Protein AF-A0A7L3KGV0-F1 (afdb_monomer)

Structure (mmCIF, N/CA/C/O backbone):
data_AF-A0A7L3KGV0-F1
#
_entry.id   AF-A0A7L3KGV0-F1
#
loop_
_atom_site.group_PDB
_atom_site.id
_atom_site.type_symbol
_atom_site.label_atom_id
_atom_site.label_alt_id
_atom_site.label_comp_id
_atom_site.label_asym_id
_atom_site.label_entity_id
_atom_site.label_seq_id
_atom_site.pdbx_PDB_ins_code
_atom_site.Cartn_x
_atom_site.Cartn_y
_atom_site.Cartn_z
_atom_site.occupan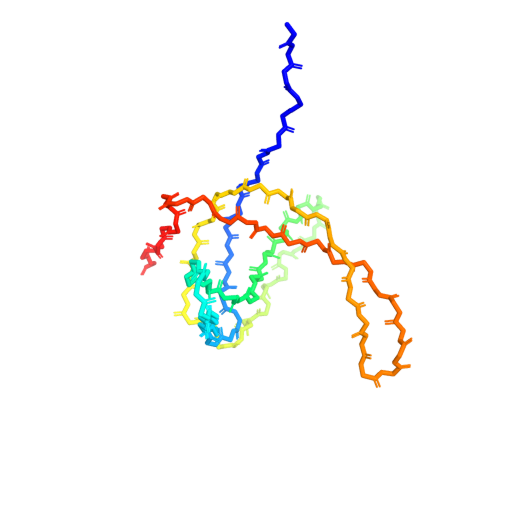cy
_atom_site.B_iso_or_equiv
_atom_site.auth_seq_id
_atom_site.auth_comp_id
_atom_site.auth_asym_id
_atom_site.auth_atom_id
_atom_site.pdbx_PDB_model_num
ATOM 1 N N . LEU A 1 1 ? -3.136 27.384 8.148 1.00 43.69 1 LEU A N 1
ATOM 2 C CA . LEU A 1 1 ? -2.185 26.284 8.428 1.00 43.69 1 LEU A CA 1
ATOM 3 C C . LEU A 1 1 ? -2.294 25.277 7.298 1.00 43.69 1 LEU A C 1
ATOM 5 O O . LEU A 1 1 ? -3.361 24.704 7.121 1.00 43.69 1 LEU A O 1
ATOM 9 N N . VAL A 1 2 ? -1.248 25.126 6.488 1.00 51.94 2 VAL A N 1
ATOM 10 C CA . VAL A 1 2 ? -1.215 24.079 5.460 1.00 51.94 2 VAL A CA 1
ATOM 11 C C . VAL A 1 2 ? -0.989 22.757 6.192 1.00 51.94 2 VAL A C 1
ATOM 13 O O . VAL A 1 2 ? 0.023 22.588 6.865 1.00 51.94 2 VAL A O 1
ATOM 16 N N . SER A 1 3 ? -1.973 21.861 6.142 1.00 75.06 3 SER A N 1
ATOM 17 C CA . SER A 1 3 ? -1.825 20.489 6.635 1.00 75.06 3 SER A CA 1
ATOM 18 C C . SER A 1 3 ? -0.804 19.749 5.762 1.00 75.06 3 SER A C 1
ATOM 20 O O . SER A 1 3 ? -0.736 19.998 4.559 1.00 75.06 3 SER A O 1
ATOM 22 N N . ALA A 1 4 ? 0.005 18.866 6.353 1.00 82.75 4 ALA A N 1
ATOM 23 C CA . ALA A 1 4 ? 1.007 18.097 5.619 1.00 82.75 4 ALA A CA 1
ATOM 24 C C . ALA A 1 4 ? 0.369 17.307 4.457 1.00 82.75 4 ALA A C 1
ATOM 26 O O . ALA A 1 4 ? -0.653 16.638 4.629 1.00 82.75 4 ALA A O 1
ATOM 27 N N . MET A 1 5 ? 0.973 17.378 3.267 1.00 84.38 5 MET A N 1
ATOM 28 C CA . MET A 1 5 ? 0.510 16.629 2.099 1.00 84.38 5 MET A CA 1
ATOM 29 C C . MET A 1 5 ? 0.989 15.179 2.188 1.00 84.38 5 MET A C 1
ATOM 31 O O . MET A 1 5 ? 2.185 14.913 2.202 1.00 84.38 5 MET A O 1
ATOM 35 N N . ASN A 1 6 ? 0.046 14.240 2.194 1.00 86.75 6 ASN A N 1
ATOM 36 C CA . ASN A 1 6 ? 0.316 12.809 2.096 1.00 86.75 6 ASN A CA 1
ATOM 37 C C . ASN A 1 6 ? -0.603 12.221 1.018 1.00 86.75 6 ASN A C 1
ATOM 39 O O . ASN A 1 6 ? -1.817 12.123 1.225 1.00 86.75 6 ASN A O 1
ATOM 43 N N . ARG A 1 7 ? -0.029 11.915 -0.150 1.00 88.12 7 ARG A N 1
ATOM 44 C CA . ARG A 1 7 ? -0.703 11.319 -1.310 1.00 88.12 7 ARG A CA 1
ATOM 45 C C . ARG A 1 7 ? 0.282 10.430 -2.064 1.00 88.12 7 ARG A C 1
ATOM 47 O O . ARG A 1 7 ? 1.397 10.857 -2.347 1.00 88.12 7 ARG A O 1
ATOM 54 N N . VAL A 1 8 ? -0.160 9.232 -2.425 1.00 87.81 8 VAL A N 1
ATOM 55 C CA . VAL A 1 8 ? 0.560 8.280 -3.274 1.00 87.81 8 VAL A CA 1
ATOM 56 C C . VAL A 1 8 ? -0.329 7.855 -4.428 1.00 87.81 8 VAL A C 1
ATOM 58 O O . VAL A 1 8 ? -1.519 7.623 -4.234 1.00 87.81 8 VAL A O 1
ATOM 61 N N . GLN A 1 9 ? 0.267 7.735 -5.611 1.00 87.81 9 GLN A N 1
ATOM 62 C CA . GLN A 1 9 ? -0.352 7.183 -6.810 1.00 87.81 9 GLN A CA 1
ATOM 63 C C . GLN A 1 9 ? 0.584 6.122 -7.382 1.00 87.81 9 GLN A C 1
ATOM 65 O O . GLN A 1 9 ? 1.738 6.424 -7.676 1.00 87.81 9 GLN A O 1
ATOM 70 N N . LEU A 1 10 ? 0.104 4.888 -7.521 1.00 86.12 10 LEU A N 1
ATOM 71 C CA . LEU A 1 10 ? 0.864 3.770 -8.073 1.00 86.12 10 LEU A CA 1
ATOM 72 C C . LEU A 1 10 ? 0.094 3.092 -9.201 1.00 86.12 10 LEU A C 1
ATOM 74 O O . LEU A 1 10 ? -1.127 2.955 -9.154 1.00 86.12 10 LEU A O 1
ATOM 78 N N . LEU A 1 11 ? 0.843 2.596 -10.181 1.00 85.50 11 LEU A N 1
ATOM 79 C CA . LEU A 1 11 ? 0.360 1.694 -11.215 1.00 85.50 11 LEU A CA 1
ATOM 80 C C . LEU A 1 11 ? 1.251 0.457 -11.202 1.00 85.50 11 LEU A C 1
ATOM 82 O O . LEU A 1 11 ? 2.465 0.560 -11.364 1.00 85.50 11 LEU A O 1
ATOM 86 N N . GLY A 1 12 ? 0.659 -0.716 -11.019 1.00 83.56 12 GLY A N 1
ATOM 87 C CA . GLY A 1 12 ? 1.441 -1.940 -10.909 1.00 83.56 12 GLY A CA 1
ATOM 88 C C . GLY A 1 12 ? 0.631 -3.195 -11.170 1.00 83.56 12 GLY A C 1
ATOM 89 O O . GLY A 1 12 ? -0.551 -3.142 -11.513 1.00 83.56 12 GLY A O 1
ATOM 90 N N . ARG A 1 13 ? 1.291 -4.339 -11.025 1.00 81.62 13 ARG A N 1
ATOM 91 C CA . ARG A 1 13 ? 0.686 -5.667 -11.151 1.00 81.62 13 ARG A CA 1
ATOM 92 C C . ARG A 1 13 ? 0.480 -6.271 -9.769 1.00 81.62 13 ARG A C 1
ATOM 94 O O . ARG A 1 13 ? 1.366 -6.190 -8.922 1.00 81.62 13 ARG A O 1
ATOM 101 N N . VAL A 1 14 ? -0.672 -6.897 -9.558 1.00 79.44 14 VAL A N 1
ATOM 102 C CA . VAL A 1 14 ? -0.927 -7.675 -8.340 1.00 79.44 14 VAL A CA 1
ATOM 103 C C . VAL A 1 14 ? -0.209 -9.018 -8.455 1.00 79.44 14 VAL A C 1
ATOM 105 O O . VAL A 1 14 ? -0.402 -9.736 -9.438 1.00 79.44 14 VAL A O 1
ATOM 108 N N . GLY A 1 15 ? 0.657 -9.318 -7.486 1.00 73.56 15 GLY A N 1
ATOM 109 C CA . GLY A 1 15 ? 1.535 -10.492 -7.542 1.00 73.56 15 GLY A CA 1
ATOM 110 C C . GLY A 1 15 ? 0.901 -11.799 -7.062 1.00 73.56 15 GLY A C 1
ATOM 111 O O . GLY A 1 15 ? 1.324 -12.863 -7.498 1.00 73.56 15 GLY A O 1
ATOM 112 N N . GLN A 1 16 ? -0.079 -11.731 -6.160 1.00 75.94 16 GLN A N 1
ATOM 113 C CA . GLN A 1 16 ? -0.789 -12.869 -5.557 1.00 75.94 16 GLN A CA 1
ATOM 114 C C . GLN A 1 16 ? -2.252 -12.482 -5.317 1.00 75.94 16 GLN A C 1
ATOM 116 O O . GLN A 1 16 ? -2.554 -11.288 -5.258 1.00 75.94 16 GLN A O 1
ATOM 121 N N . ASP A 1 17 ? -3.140 -13.463 -5.149 1.00 76.44 17 ASP A N 1
ATOM 122 C CA . ASP A 1 17 ? -4.548 -13.188 -4.858 1.00 76.44 17 ASP A CA 1
ATOM 123 C C . ASP A 1 17 ? -4.691 -12.306 -3.600 1.00 76.44 17 ASP A C 1
ATOM 125 O O . ASP A 1 17 ? -4.062 -12.588 -2.573 1.00 76.44 17 ASP A O 1
ATOM 129 N N . PRO A 1 18 ? -5.481 -11.217 -3.657 1.00 76.12 18 PRO A N 1
ATOM 130 C CA . PRO A 1 18 ? -5.684 -10.349 -2.507 1.00 76.12 18 PRO A CA 1
ATOM 131 C C . PRO A 1 18 ? -6.319 -11.087 -1.325 1.00 76.12 18 PRO A C 1
ATOM 133 O O . PRO A 1 18 ? -7.260 -11.861 -1.485 1.00 76.12 18 PRO A O 1
ATOM 136 N N . ILE A 1 19 ? -5.857 -10.778 -0.116 1.00 79.25 19 ILE A N 1
ATOM 137 C CA . ILE A 1 19 ? -6.384 -11.343 1.127 1.00 79.25 19 ILE A CA 1
ATOM 138 C C . ILE A 1 19 ? -7.350 -10.335 1.748 1.00 79.25 19 ILE A C 1
ATOM 140 O O . ILE A 1 19 ? -6.954 -9.222 2.105 1.00 79.25 19 ILE A O 1
ATOM 144 N N . MET A 1 20 ? -8.615 -10.723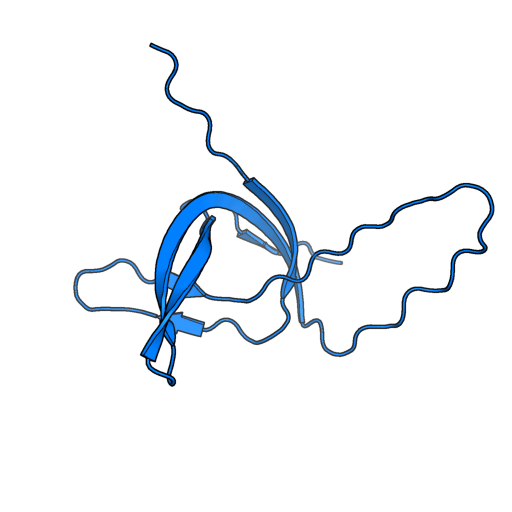 1.911 1.00 76.19 20 MET A N 1
ATOM 145 C CA . MET A 1 20 ? -9.588 -9.938 2.671 1.00 76.19 20 MET A CA 1
ATOM 146 C C . MET A 1 20 ? -9.438 -10.235 4.165 1.00 76.19 20 MET A C 1
ATOM 148 O O . MET A 1 20 ? -9.474 -11.386 4.595 1.00 76.19 20 MET A O 1
ATOM 152 N N . ARG A 1 21 ? -9.303 -9.183 4.970 1.00 80.44 21 ARG A N 1
ATOM 153 C CA . ARG A 1 21 ? -9.311 -9.247 6.427 1.00 80.44 21 ARG A CA 1
ATOM 154 C C . ARG A 1 21 ? -10.471 -8.417 6.957 1.00 80.44 21 ARG A C 1
ATOM 156 O O . ARG A 1 21 ? -10.502 -7.199 6.790 1.00 80.44 21 ARG A O 1
ATOM 163 N N . GLN A 1 22 ? -11.391 -9.078 7.646 1.00 78.69 22 GLN A N 1
ATOM 164 C CA . GLN A 1 22 ? -12.482 -8.436 8.368 1.00 78.69 22 GLN A CA 1
ATOM 165 C C . GLN A 1 22 ? -12.346 -8.776 9.850 1.00 78.69 22 GLN A C 1
ATOM 167 O O . GLN A 1 22 ? -12.198 -9.937 10.220 1.00 78.69 22 GLN A O 1
ATOM 172 N N . VAL A 1 23 ? -12.332 -7.746 10.690 1.00 82.81 23 VAL A N 1
ATOM 173 C CA . VAL A 1 23 ? -12.297 -7.878 12.150 1.00 82.81 23 VAL A CA 1
ATOM 174 C C . VAL A 1 23 ? -13.589 -7.274 12.678 1.00 82.81 23 VAL A C 1
ATOM 176 O O . VAL A 1 23 ? -14.025 -6.240 12.172 1.00 82.81 23 VAL A O 1
ATOM 179 N N . GLU A 1 24 ? -14.206 -7.914 13.668 1.00 86.12 24 GLU A N 1
ATOM 180 C CA . GLU A 1 24 ? -15.453 -7.440 14.270 1.00 86.12 24 GLU A CA 1
ATOM 181 C C . GLU A 1 24 ? -15.315 -5.985 14.755 1.00 86.12 24 GLU A C 1
ATOM 183 O O . GLU A 1 24 ? -14.307 -5.602 15.354 1.00 86.12 24 GLU A O 1
ATOM 188 N N . GLY A 1 25 ? -16.290 -5.142 14.408 1.00 82.62 25 GLY A N 1
ATOM 189 C CA . GLY A 1 25 ? -16.264 -3.706 14.709 1.00 82.62 25 GLY A CA 1
ATOM 190 C C . GLY A 1 25 ? -15.294 -2.859 13.868 1.00 82.62 25 GLY A C 1
ATOM 191 O O . GLY A 1 25 ? -15.172 -1.662 14.125 1.00 82.62 25 GLY A O 1
ATOM 192 N N . LYS A 1 26 ? -14.606 -3.425 12.863 1.00 76.06 26 LYS A N 1
ATOM 193 C CA . LYS A 1 26 ? -13.721 -2.684 11.944 1.00 76.06 26 LYS A CA 1
ATOM 194 C C . LYS A 1 26 ? -14.182 -2.799 10.493 1.00 76.06 26 LYS A C 1
ATOM 196 O O . LYS A 1 26 ? -14.781 -3.791 10.087 1.00 76.06 26 LYS A O 1
ATOM 201 N N . ASN A 1 27 ? -13.845 -1.786 9.694 1.00 74.81 27 ASN A N 1
ATOM 202 C CA . ASN A 1 27 ? -14.064 -1.836 8.249 1.00 74.81 27 ASN A CA 1
ATOM 203 C C . ASN A 1 27 ? -13.262 -2.998 7.633 1.00 74.81 27 ASN A C 1
ATOM 205 O O . ASN A 1 27 ? -12.112 -3.207 8.035 1.00 74.81 27 ASN A O 1
ATOM 209 N N . PRO A 1 28 ? -13.826 -3.736 6.661 1.00 69.62 28 PRO A N 1
ATOM 210 C CA . PRO A 1 28 ? -13.083 -4.759 5.939 1.00 69.62 28 PRO A CA 1
ATOM 211 C C . PRO A 1 28 ? -11.910 -4.121 5.186 1.00 69.62 28 PRO A C 1
ATOM 213 O O . PRO A 1 28 ? -12.038 -3.043 4.603 1.00 69.62 28 PRO A O 1
ATOM 216 N N . VAL A 1 29 ? -10.763 -4.796 5.195 1.00 75.56 29 VAL A N 1
ATOM 217 C CA . VAL A 1 29 ? -9.540 -4.361 4.512 1.00 75.56 29 VAL A CA 1
ATOM 218 C C . VAL A 1 29 ? -9.101 -5.459 3.555 1.00 75.56 29 VAL A C 1
ATOM 220 O O . VAL A 1 29 ? -9.101 -6.632 3.912 1.00 75.56 29 VAL A O 1
ATOM 223 N N . THR A 1 30 ? -8.708 -5.087 2.340 1.00 72.94 30 THR A N 1
ATOM 224 C CA . THR A 1 30 ? -8.086 -6.012 1.385 1.00 72.94 30 THR A CA 1
ATOM 225 C C . THR A 1 30 ? -6.598 -5.704 1.295 1.00 72.94 30 THR A C 1
ATOM 227 O O . THR A 1 30 ? -6.222 -4.549 1.108 1.00 72.94 30 THR A O 1
ATOM 230 N N . ILE A 1 31 ? -5.760 -6.726 1.436 1.00 77.75 31 ILE A N 1
ATOM 231 C CA . ILE A 1 31 ? -4.300 -6.611 1.442 1.00 77.75 31 ILE A CA 1
ATOM 232 C C . ILE A 1 31 ? -3.752 -7.383 0.244 1.00 77.75 31 ILE A C 1
ATOM 234 O O . ILE A 1 31 ? -4.091 -8.547 0.040 1.00 77.75 31 ILE A O 1
ATOM 238 N N . PHE A 1 32 ? -2.889 -6.745 -0.540 1.00 78.38 32 PHE A N 1
ATOM 239 C CA . PHE A 1 32 ? -2.203 -7.366 -1.669 1.00 78.38 32 PHE A CA 1
ATOM 240 C C . PHE A 1 32 ? -0.820 -6.743 -1.869 1.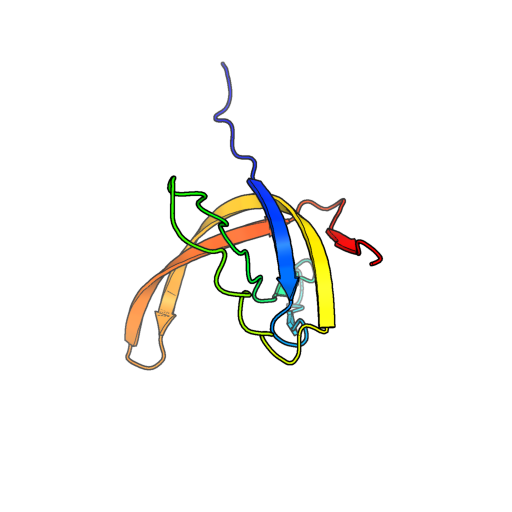00 78.38 32 PHE A C 1
ATOM 242 O O . PHE A 1 32 ? -0.584 -5.591 -1.504 1.00 78.38 32 PHE A O 1
ATOM 249 N N . SER A 1 33 ? 0.091 -7.497 -2.483 1.00 80.62 33 SER A N 1
ATOM 250 C CA . SER A 1 33 ? 1.386 -6.981 -2.935 1.00 80.62 33 SER A CA 1
ATOM 251 C C . SER A 1 33 ? 1.261 -6.391 -4.340 1.00 80.62 33 SER A C 1
ATOM 253 O O . SER A 1 33 ? 0.692 -7.025 -5.234 1.00 80.62 33 SER A O 1
ATOM 255 N N . LEU A 1 34 ? 1.821 -5.196 -4.540 1.00 82.50 34 LEU A N 1
ATOM 256 C CA . LEU A 1 34 ? 1.865 -4.507 -5.829 1.00 82.50 34 LEU A CA 1
ATOM 257 C C . LEU A 1 34 ? 3.307 -4.459 -6.342 1.00 82.50 34 LEU A C 1
ATOM 259 O O . LEU A 1 34 ? 4.174 -3.886 -5.690 1.00 82.50 34 LEU A O 1
ATOM 263 N N . ALA A 1 35 ? 3.552 -5.035 -7.516 1.00 84.06 35 ALA A N 1
ATOM 264 C CA . ALA A 1 35 ? 4.822 -4.905 -8.219 1.00 84.06 35 ALA A CA 1
ATOM 265 C C . ALA A 1 35 ? 4.777 -3.701 -9.171 1.00 84.06 35 ALA A C 1
ATOM 267 O O . ALA A 1 35 ? 3.934 -3.650 -10.075 1.00 84.06 35 ALA A O 1
ATOM 268 N N . THR A 1 36 ? 5.690 -2.751 -8.976 1.00 84.25 36 THR A N 1
ATOM 269 C CA . THR A 1 36 ? 5.924 -1.596 -9.855 1.00 84.25 36 THR A CA 1
ATOM 270 C C . THR A 1 36 ? 7.292 -1.739 -10.514 1.00 84.25 36 THR A C 1
ATOM 272 O O . THR A 1 36 ? 8.257 -2.082 -9.838 1.00 84.25 36 THR A O 1
ATOM 275 N N . ASN A 1 37 ? 7.389 -1.462 -11.815 1.00 77.81 37 ASN A N 1
ATOM 276 C CA . ASN A 1 37 ? 8.664 -1.491 -12.531 1.00 77.81 37 ASN A CA 1
ATOM 277 C C . ASN A 1 37 ? 9.115 -0.060 -12.826 1.00 77.81 37 ASN A C 1
ATOM 279 O O . ASN A 1 37 ? 8.327 0.734 -13.340 1.00 77.81 37 ASN A O 1
ATOM 283 N N . GLU A 1 38 ? 10.386 0.237 -12.576 1.00 66.25 38 GLU A N 1
ATOM 284 C CA . GLU A 1 38 ? 11.031 1.466 -13.034 1.00 66.25 38 GLU A CA 1
ATOM 285 C C . GLU A 1 38 ? 11.785 1.169 -14.335 1.00 66.25 38 GLU A C 1
ATOM 287 O O . GLU A 1 38 ? 12.693 0.340 -14.364 1.00 66.25 38 GLU A O 1
ATOM 292 N N . MET A 1 39 ? 11.399 1.820 -15.435 1.00 56.00 39 MET A N 1
ATOM 293 C CA . MET A 1 39 ? 12.206 1.825 -16.656 1.00 56.00 39 MET A CA 1
ATOM 294 C C . MET A 1 39 ? 13.133 3.033 -16.608 1.00 56.00 39 MET A C 1
ATOM 296 O O . MET A 1 39 ? 12.734 4.151 -16.935 1.00 56.00 39 MET A O 1
ATOM 300 N N . TRP A 1 40 ? 14.374 2.801 -16.201 1.00 49.31 40 TRP A N 1
ATOM 301 C CA . TRP A 1 40 ? 15.447 3.767 -16.365 1.00 49.31 40 TRP A CA 1
ATOM 302 C C . TRP A 1 40 ? 15.965 3.658 -17.804 1.00 49.31 40 TRP A C 1
ATOM 304 O O . TRP A 1 40 ? 16.448 2.612 -18.229 1.00 49.31 40 TRP A O 1
ATOM 314 N N . ARG A 1 41 ? 15.823 4.725 -18.597 1.00 55.91 41 ARG A N 1
ATOM 315 C CA . ARG A 1 41 ? 16.548 4.838 -19.868 1.00 55.91 41 ARG A CA 1
ATOM 316 C C . ARG A 1 41 ? 17.914 5.433 -19.555 1.00 55.91 41 ARG A C 1
ATOM 318 O O . ARG A 1 41 ? 18.021 6.648 -19.429 1.00 55.91 41 ARG A O 1
ATOM 325 N N . THR A 1 42 ? 18.940 4.603 -19.413 1.00 52.38 42 THR A N 1
ATOM 326 C CA . THR A 1 42 ? 20.316 5.102 -19.555 1.00 52.38 42 THR A CA 1
ATOM 327 C C . THR A 1 42 ? 20.637 5.155 -21.039 1.00 52.38 42 THR A C 1
ATOM 329 O O . THR A 1 42 ? 20.279 4.240 -21.781 1.00 52.38 42 THR A O 1
ATOM 332 N N . GLY A 1 43 ? 21.229 6.266 -21.480 1.00 57.78 43 GLY A N 1
ATOM 333 C CA . GLY A 1 43 ? 21.669 6.439 -22.86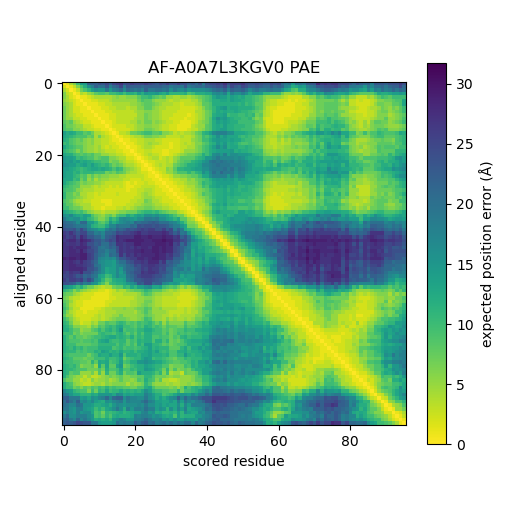2 1.00 57.78 43 GLY A CA 1
ATOM 334 C C . GLY A 1 43 ? 22.592 5.298 -23.293 1.00 57.78 43 GLY A C 1
ATOM 335 O O . GLY A 1 43 ? 23.442 4.871 -22.518 1.00 57.78 43 GLY A O 1
ATOM 336 N N . ASP A 1 44 ? 22.373 4.810 -24.514 1.00 59.41 44 ASP A N 1
ATOM 337 C CA . ASP A 1 44 ? 23.133 3.757 -25.196 1.00 59.41 44 ASP A CA 1
ATOM 338 C C . ASP A 1 44 ? 23.288 2.429 -24.451 1.00 59.41 44 ASP A C 1
ATOM 340 O O . ASP A 1 44 ? 24.378 1.893 -24.260 1.00 59.41 44 ASP A O 1
ATOM 344 N N . SER A 1 45 ? 22.167 1.813 -24.089 1.00 55.34 45 SER A N 1
ATOM 345 C CA . SER A 1 45 ? 22.141 0.367 -23.872 1.00 55.34 45 SER A CA 1
ATOM 346 C C . SER A 1 45 ? 20.909 -0.216 -24.542 1.00 55.34 45 SER A C 1
ATOM 348 O O . SER A 1 45 ? 19.791 0.254 -24.319 1.00 55.34 45 SER A O 1
ATOM 350 N N . GLU A 1 46 ? 21.131 -1.205 -25.412 1.00 57.03 46 GLU A N 1
ATOM 351 C CA . GLU A 1 46 ? 20.077 -1.984 -26.052 1.00 57.03 46 GLU A CA 1
ATOM 352 C C . GLU A 1 46 ? 19.052 -2.393 -24.997 1.00 57.03 46 GLU A C 1
ATOM 354 O O . GLU A 1 46 ? 19.399 -2.922 -23.939 1.00 57.03 46 GLU A O 1
ATOM 359 N N . VAL A 1 47 ? 17.783 -2.084 -25.270 1.00 56.25 47 VAL A N 1
ATOM 360 C CA . VAL A 1 47 ? 16.658 -2.403 -24.397 1.00 56.25 47 VAL A CA 1
ATOM 361 C C . VAL A 1 47 ? 16.580 -3.923 -24.287 1.00 56.25 47 VAL A C 1
ATOM 363 O O . VAL A 1 47 ? 15.935 -4.584 -25.100 1.00 56.25 47 VAL A O 1
ATOM 366 N N . GLY A 1 48 ? 17.262 -4.481 -23.286 1.00 48.78 48 GLY A N 1
ATOM 367 C CA . GLY A 1 48 ? 17.101 -5.865 -22.884 1.00 48.78 48 GLY A CA 1
ATOM 368 C C . GLY A 1 48 ? 15.626 -6.071 -22.586 1.00 48.78 48 GLY A C 1
ATOM 369 O O . GLY A 1 48 ? 15.085 -5.448 -21.669 1.00 48.78 48 GLY A O 1
ATOM 370 N N . GLN A 1 49 ? 14.964 -6.868 -23.426 1.00 51.22 49 GLN A N 1
ATOM 371 C CA . GLN A 1 49 ? 13.553 -7.202 -23.301 1.00 51.22 49 GLN A CA 1
ATOM 372 C C . GLN A 1 49 ? 13.295 -7.658 -21.868 1.00 51.22 49 GLN A C 1
ATOM 374 O O . GLN A 1 49 ? 13.799 -8.691 -21.428 1.00 51.22 49 GLN A O 1
ATOM 379 N N . GLY A 1 50 ? 12.566 -6.819 -21.127 1.00 51.22 50 GLY A N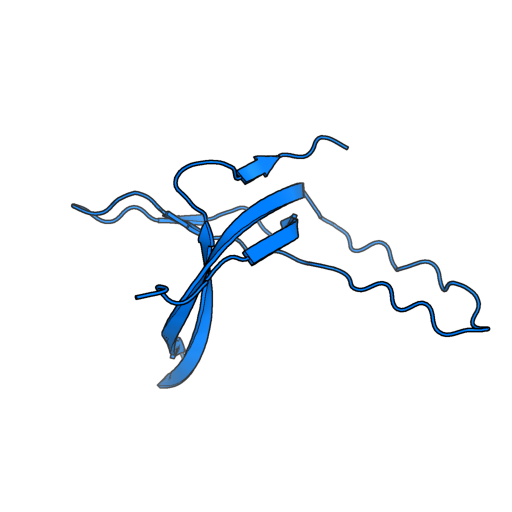 1
ATOM 380 C CA . GLY A 1 50 ? 12.206 -7.068 -19.744 1.00 51.22 50 GLY A CA 1
ATOM 381 C C . GLY A 1 50 ? 11.564 -8.440 -19.646 1.00 51.22 50 GLY A C 1
ATOM 382 O O . GLY A 1 50 ? 10.514 -8.668 -20.245 1.00 51.22 50 GLY A O 1
ATOM 383 N N . GLY A 1 51 ? 12.238 -9.338 -18.925 1.00 49.53 51 GLY A N 1
ATOM 384 C CA . GLY A 1 51 ? 11.799 -10.709 -18.730 1.00 49.53 51 GLY A CA 1
ATOM 385 C C . GLY A 1 51 ? 10.326 -10.751 -18.347 1.00 49.53 51 GLY A C 1
ATOM 386 O O . GLY A 1 51 ? 9.858 -9.992 -17.492 1.00 49.53 51 GLY A O 1
ATOM 387 N N . GLU A 1 52 ? 9.588 -11.618 -19.025 1.00 56.47 52 GLU A N 1
ATOM 388 C CA . GLU A 1 52 ? 8.178 -11.849 -18.771 1.00 56.47 52 GLU A CA 1
ATOM 389 C C . GLU A 1 52 ? 8.013 -12.418 -17.356 1.00 56.47 52 GLU A C 1
ATOM 391 O O . GLU A 1 52 ? 8.149 -13.617 -17.115 1.00 56.47 52 GLU A O 1
ATOM 396 N N . SER A 1 53 ? 7.742 -11.547 -16.383 1.00 52.31 53 SER A N 1
ATOM 397 C CA . SER A 1 53 ? 7.400 -11.978 -15.028 1.00 52.31 53 SER A CA 1
ATOM 398 C C . SER A 1 53 ? 6.028 -12.648 -15.050 1.00 52.31 53 SER A C 1
ATOM 400 O O . SER A 1 53 ? 4.976 -12.000 -15.073 1.00 52.31 53 SER A O 1
ATOM 402 N N . ALA A 1 54 ? 6.080 -13.976 -15.083 1.00 54.53 54 ALA A N 1
ATOM 403 C CA . ALA A 1 54 ? 4.960 -14.895 -15.057 1.00 54.53 54 ALA A CA 1
ATOM 404 C C . ALA A 1 54 ? 3.991 -14.627 -13.883 1.00 54.53 54 ALA A C 1
ATOM 406 O O . ALA A 1 54 ? 4.407 -14.293 -12.774 1.00 54.53 54 ALA A O 1
ATOM 407 N N . ARG A 1 55 ? 2.691 -14.859 -14.144 1.00 53.06 55 ARG A N 1
ATOM 408 C CA . ARG A 1 55 ? 1.537 -14.856 -13.208 1.00 53.06 55 ARG A CA 1
ATOM 409 C C . ARG A 1 55 ? 0.996 -13.505 -12.711 1.00 53.06 55 ARG A C 1
ATOM 411 O O . ARG A 1 55 ? 0.440 -13.425 -11.623 1.00 53.06 55 ARG A O 1
ATOM 418 N N . ALA A 1 56 ? 1.064 -12.438 -13.499 1.00 52.09 56 ALA A N 1
ATOM 419 C CA . ALA A 1 56 ? 0.401 -11.187 -13.120 1.00 52.09 56 ALA A CA 1
ATOM 420 C C . ALA A 1 56 ? -1.093 -11.176 -13.496 1.00 52.09 56 ALA A C 1
ATOM 422 O O . ALA A 1 56 ? -1.442 -11.041 -14.667 1.00 52.09 56 ALA A O 1
ATOM 423 N N . ILE A 1 57 ? -1.957 -11.258 -12.484 1.00 58.59 57 ILE A N 1
ATOM 424 C CA . ILE A 1 57 ? -3.410 -11.467 -12.615 1.00 58.59 57 ILE A CA 1
ATOM 425 C C . ILE A 1 57 ? -4.165 -10.235 -13.134 1.00 58.59 57 ILE A C 1
ATOM 427 O O . ILE A 1 57 ? -5.198 -10.414 -13.765 1.00 58.59 57 ILE A O 1
ATOM 431 N N . CYS A 1 58 ? -3.668 -9.005 -12.906 1.00 66.62 58 CYS A N 1
ATOM 432 C CA . CYS A 1 58 ? -4.174 -7.746 -13.488 1.00 66.62 58 CYS A CA 1
ATOM 433 C C . CYS A 1 58 ? -3.250 -6.545 -13.195 1.00 66.62 58 CYS A C 1
ATOM 435 O O . CYS A 1 58 ? -2.533 -6.544 -12.189 1.00 66.62 58 CYS A O 1
ATOM 437 N N . ARG A 1 59 ? -3.293 -5.506 -14.049 1.00 76.56 59 ARG A N 1
ATOM 438 C CA . ARG A 1 59 ? -2.736 -4.173 -13.746 1.00 76.56 59 ARG A CA 1
ATOM 439 C C . ARG A 1 59 ? -3.773 -3.335 -12.992 1.00 76.56 59 ARG A C 1
ATOM 441 O O . ARG A 1 59 ? -4.939 -3.295 -13.383 1.00 76.56 59 ARG A O 1
ATOM 448 N N . ILE A 1 60 ? -3.350 -2.664 -11.926 1.00 80.94 60 ILE A N 1
ATOM 449 C CA . ILE A 1 60 ? -4.223 -1.821 -11.103 1.00 80.94 60 ILE A CA 1
ATOM 450 C C . ILE A 1 60 ? -3.594 -0.457 -10.844 1.00 80.94 60 ILE A C 1
ATOM 452 O O . ILE A 1 60 ? -2.382 -0.349 -10.643 1.00 80.94 60 ILE A O 1
ATOM 456 N N . PHE A 1 61 ? -4.444 0.567 -10.838 1.00 83.44 61 PHE A N 1
ATOM 457 C CA . PHE A 1 61 ? -4.119 1.901 -10.352 1.00 83.44 61 PHE A CA 1
ATOM 458 C C . PHE A 1 61 ? -4.587 2.040 -8.901 1.00 83.44 61 PHE A C 1
ATOM 460 O O . PHE A 1 61 ? -5.722 1.675 -8.575 1.00 83.44 61 PHE A O 1
ATOM 467 N N . VAL A 1 62 ? -3.715 2.567 -8.045 1.00 83.31 62 VAL A N 1
ATOM 468 C CA . VAL A 1 62 ? -3.957 2.764 -6.613 1.00 83.31 62 VAL A CA 1
ATOM 469 C C . VAL A 1 62 ? -3.636 4.205 -6.248 1.00 83.31 62 VAL A C 1
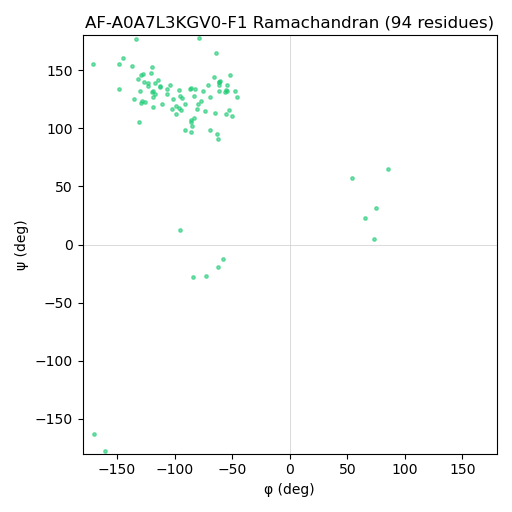ATOM 471 O O . VAL A 1 62 ? -2.504 4.649 -6.426 1.00 83.31 62 VAL A O 1
ATOM 474 N N . GLU A 1 63 ? -4.610 4.909 -5.677 1.00 85.94 63 GLU A N 1
ATOM 475 C CA . GLU A 1 63 ? -4.399 6.191 -5.008 1.00 85.94 63 GLU A CA 1
ATOM 476 C C . GLU A 1 63 ? -4.662 6.048 -3.504 1.00 85.94 63 GLU A C 1
ATOM 478 O O . GLU A 1 63 ? -5.634 5.419 -3.073 1.00 85.94 6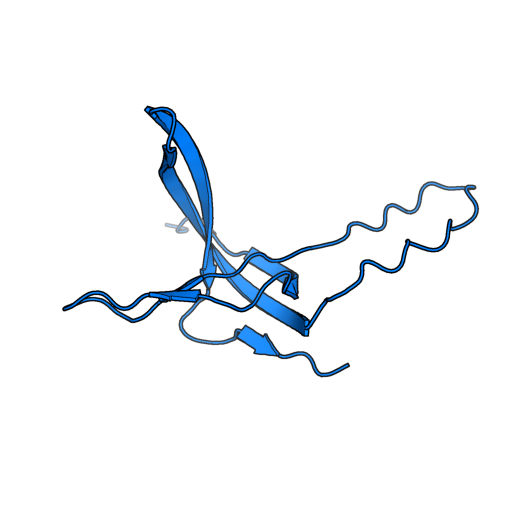3 GLU A O 1
ATOM 483 N N . GLY A 1 64 ? -3.787 6.620 -2.684 1.00 87.00 64 GLY A N 1
ATOM 484 C CA . GLY A 1 64 ? -3.888 6.478 -1.239 1.00 87.00 64 GLY A CA 1
ATOM 485 C C . GLY A 1 64 ? -2.958 7.391 -0.462 1.00 87.00 64 GLY A C 1
ATOM 486 O O . GLY A 1 64 ? -2.425 8.374 -0.981 1.00 87.00 64 GLY A O 1
ATOM 487 N N . LYS A 1 65 ? -2.775 7.050 0.810 1.00 87.25 65 LYS A N 1
ATOM 488 C CA . LYS A 1 65 ? -1.845 7.710 1.729 1.00 87.25 65 LYS A CA 1
ATOM 489 C C . LYS A 1 65 ? -0.836 6.697 2.247 1.00 87.25 65 LYS A C 1
ATOM 491 O O . LYS A 1 65 ? -1.184 5.531 2.426 1.00 87.25 65 LYS A O 1
ATOM 496 N N . ILE A 1 66 ? 0.387 7.146 2.506 1.00 85.88 66 ILE A N 1
ATOM 497 C CA . ILE A 1 66 ? 1.367 6.334 3.227 1.00 85.88 66 ILE A CA 1
ATOM 498 C C . ILE A 1 66 ? 0.997 6.323 4.702 1.00 85.88 66 ILE A C 1
ATOM 500 O O . ILE A 1 66 ? 0.768 7.378 5.296 1.00 85.88 66 ILE A O 1
ATOM 504 N N . ASP A 1 67 ? 0.984 5.129 5.270 1.00 84.88 67 ASP A N 1
ATOM 505 C CA . ASP A 1 67 ? 0.922 4.879 6.697 1.00 84.88 67 ASP A CA 1
ATOM 506 C C . ASP A 1 67 ? 2.171 4.102 7.117 1.00 84.88 67 ASP A C 1
ATOM 508 O O . ASP A 1 67 ? 2.568 3.126 6.467 1.00 84.88 67 ASP A O 1
ATOM 512 N N . TYR A 1 68 ? 2.814 4.572 8.181 1.00 78.94 68 TYR A N 1
ATOM 513 C CA . TYR A 1 68 ? 3.991 3.929 8.751 1.00 78.94 68 TYR A CA 1
ATOM 514 C C . TYR A 1 68 ? 3.562 3.144 9.978 1.00 78.94 68 TYR A C 1
ATOM 516 O O . TYR A 1 68 ? 2.971 3.693 10.905 1.00 78.94 68 TYR A O 1
ATOM 524 N N . GLY A 1 69 ? 3.897 1.863 9.989 1.00 79.69 69 GLY A N 1
ATOM 525 C CA . GLY A 1 69 ? 3.630 0.986 11.114 1.00 79.69 69 GLY A CA 1
ATOM 526 C C . GLY A 1 69 ? 4.848 0.157 11.469 1.00 79.69 69 GLY A C 1
ATOM 527 O O . GLY A 1 69 ? 5.876 0.174 10.791 1.00 79.69 69 GLY A O 1
ATOM 528 N N . GLU A 1 70 ? 4.702 -0.623 12.527 1.00 78.38 70 GLU A N 1
ATOM 529 C CA . GLU A 1 70 ? 5.667 -1.644 12.892 1.00 78.38 70 GLU A CA 1
ATOM 530 C C . GLU A 1 70 ? 4.948 -2.966 13.111 1.00 78.38 70 GLU A C 1
ATOM 532 O O . GLU A 1 70 ? 3.814 -3.010 13.595 1.00 78.38 70 GLU A O 1
ATOM 537 N N . TYR A 1 71 ? 5.616 -4.054 12.757 1.00 77.38 71 TYR A N 1
ATOM 538 C CA . TYR A 1 71 ? 5.168 -5.396 13.089 1.00 77.38 71 TYR A CA 1
ATOM 539 C C . TYR A 1 71 ? 6.354 -6.232 13.546 1.00 77.38 71 TYR A C 1
ATOM 541 O O . TYR A 1 71 ? 7.500 -5.991 13.166 1.00 77.38 71 TYR A O 1
ATOM 549 N N . THR A 1 72 ? 6.065 -7.229 14.369 1.00 83.62 72 THR A N 1
ATOM 550 C CA . THR A 1 72 ? 7.043 -8.230 14.780 1.00 83.62 72 THR A CA 1
ATOM 551 C C . THR A 1 72 ? 6.907 -9.438 13.864 1.00 83.62 72 THR A C 1
ATOM 553 O O . THR A 1 72 ? 5.801 -9.945 13.662 1.00 83.62 72 THR A O 1
ATOM 556 N N . ASP A 1 73 ? 8.014 -9.879 13.272 1.00 81.19 73 ASP A N 1
ATOM 557 C CA . ASP A 1 73 ? 8.022 -11.076 12.435 1.00 81.19 73 ASP A CA 1
ATOM 558 C C . ASP A 1 73 ? 8.050 -12.372 13.270 1.00 81.19 73 ASP A C 1
ATOM 560 O O . ASP A 1 73 ? 8.100 -12.363 14.501 1.00 81.19 73 ASP A O 1
ATOM 564 N N . LYS A 1 74 ? 8.013 -13.524 12.591 1.00 87.62 74 LYS A N 1
ATOM 565 C CA . LYS A 1 74 ? 8.023 -14.848 13.239 1.00 87.62 74 LYS A CA 1
ATOM 566 C C . LYS A 1 74 ? 9.297 -15.127 14.047 1.00 87.62 74 LYS A C 1
ATOM 568 O O . LYS A 1 74 ? 9.279 -16.000 14.906 1.00 87.62 74 LYS A O 1
ATOM 573 N N . ASN A 1 75 ? 10.376 -14.394 13.778 1.00 91.69 75 ASN A N 1
ATOM 574 C CA . ASN A 1 75 ? 11.659 -14.508 14.467 1.00 91.69 75 ASN A CA 1
ATOM 575 C C . ASN A 1 75 ? 11.780 -13.487 15.610 1.00 91.69 75 ASN A C 1
ATOM 577 O O . ASN A 1 75 ? 12.871 -13.282 16.137 1.00 91.69 75 ASN A O 1
ATOM 581 N N . ASN A 1 76 ? 10.670 -12.846 15.991 1.00 88.62 76 ASN A N 1
ATOM 582 C CA . ASN A 1 76 ? 10.603 -11.840 17.044 1.00 88.62 76 ASN A CA 1
ATOM 583 C C . ASN A 1 76 ? 11.392 -10.550 16.732 1.00 88.62 76 ASN A C 1
ATOM 585 O O . ASN A 1 76 ? 11.771 -9.806 17.637 1.00 88.62 76 ASN A O 1
ATOM 589 N N . VAL A 1 77 ? 11.638 -10.261 15.449 1.00 88.69 77 VAL A N 1
ATOM 590 C CA . VAL A 1 77 ? 12.322 -9.037 15.013 1.00 88.69 77 VAL A CA 1
ATOM 591 C C . VAL A 1 77 ? 11.282 -7.964 14.687 1.00 88.69 77 VAL A C 1
ATOM 593 O O . VAL A 1 77 ? 10.387 -8.188 13.870 1.00 88.69 77 VAL A O 1
ATOM 596 N N . ARG A 1 78 ? 11.408 -6.779 15.303 1.00 83.94 78 ARG A N 1
ATOM 597 C CA . ARG A 1 78 ? 10.605 -5.593 14.951 1.00 83.94 78 ARG A CA 1
ATOM 598 C C . ARG A 1 78 ? 11.024 -5.082 13.576 1.00 83.94 78 ARG A C 1
ATOM 600 O O . ARG A 1 78 ? 12.201 -4.814 13.344 1.00 83.94 78 ARG A O 1
ATOM 607 N N . ARG A 1 79 ? 10.060 -4.922 12.674 1.00 76.38 79 ARG A N 1
ATOM 608 C CA . ARG A 1 79 ? 10.264 -4.387 11.326 1.00 76.38 79 ARG A CA 1
ATOM 609 C C . ARG A 1 79 ? 9.378 -3.179 11.099 1.00 76.38 79 ARG A C 1
ATOM 611 O O . ARG A 1 79 ? 8.201 -3.188 11.456 1.00 76.38 79 ARG A O 1
ATOM 618 N N . GLN A 1 80 ? 9.949 -2.170 10.452 1.00 69.56 80 GLN A N 1
ATOM 619 C CA . GLN A 1 80 ? 9.170 -1.069 9.908 1.00 69.56 80 GLN A CA 1
ATOM 620 C C . GLN A 1 80 ? 8.374 -1.564 8.699 1.00 69.56 80 GLN A C 1
ATOM 622 O O . GLN A 1 80 ? 8.884 -2.308 7.858 1.00 69.56 80 GLN A O 1
ATOM 627 N N . ALA A 1 81 ? 7.116 -1.149 8.628 1.00 68.56 81 ALA A N 1
ATOM 628 C CA . ALA A 1 81 ? 6.242 -1.372 7.494 1.00 68.56 81 ALA A CA 1
ATOM 629 C C . ALA A 1 81 ? 5.813 -0.032 6.910 1.00 68.56 81 ALA A C 1
ATOM 631 O O . ALA A 1 81 ? 5.331 0.850 7.619 1.00 68.56 81 ALA A O 1
ATOM 632 N N . THR A 1 82 ? 5.926 0.077 5.593 1.00 65.50 82 THR A N 1
ATOM 633 C CA . THR A 1 82 ? 5.277 1.130 4.820 1.00 65.50 82 THR A CA 1
ATOM 634 C C . THR A 1 82 ? 4.055 0.521 4.157 1.00 65.50 82 THR A C 1
ATOM 636 O O . THR A 1 82 ? 4.177 -0.397 3.347 1.00 65.50 82 THR A O 1
ATOM 639 N N . THR A 1 83 ? 2.875 1.015 4.515 1.00 74.81 83 THR A N 1
ATOM 640 C CA . THR A 1 83 ? 1.602 0.564 3.949 1.00 74.81 83 THR A CA 1
ATOM 641 C C . THR A 1 83 ? 0.977 1.703 3.164 1.00 74.81 83 THR A C 1
ATOM 643 O O . THR A 1 83 ? 1.030 2.857 3.580 1.00 74.81 83 THR A O 1
ATOM 646 N N . ILE A 1 84 ? 0.361 1.389 2.027 1.00 75.69 84 ILE A N 1
ATOM 647 C CA . ILE A 1 84 ? -0.470 2.353 1.309 1.00 75.69 84 ILE A CA 1
ATOM 648 C C . ILE A 1 84 ? -1.913 2.067 1.682 1.00 75.69 84 ILE A C 1
ATOM 650 O O . ILE A 1 84 ? -2.470 1.031 1.318 1.00 75.69 84 ILE A O 1
ATOM 654 N N . ILE A 1 85 ? -2.517 2.996 2.411 1.00 80.62 85 ILE A N 1
ATOM 655 C CA . ILE A 1 85 ? -3.942 2.953 2.706 1.00 80.62 85 ILE A CA 1
ATOM 656 C C . ILE A 1 85 ? -4.650 3.595 1.519 1.00 80.62 85 ILE A C 1
ATOM 658 O O . ILE A 1 85 ? -4.652 4.821 1.365 1.00 80.62 85 ILE A O 1
ATOM 662 N N . ALA A 1 86 ? -5.215 2.750 0.657 1.00 72.00 86 ALA A N 1
ATOM 663 C CA . ALA A 1 86 ? -6.068 3.207 -0.428 1.00 72.00 86 ALA A CA 1
ATOM 664 C C . ALA A 1 86 ? -7.291 3.936 0.148 1.00 72.00 86 ALA A C 1
ATOM 666 O O . ALA A 1 86 ? -7.878 3.510 1.148 1.00 72.00 86 ALA A O 1
ATOM 667 N N . GLY A 1 87 ? -7.658 5.058 -0.470 1.00 66.75 87 GLY A N 1
ATOM 668 C CA . GLY A 1 87 ? -8.867 5.785 -0.096 1.00 66.75 87 GLY A CA 1
ATOM 669 C C . GLY A 1 87 ? -10.129 4.955 -0.346 1.00 66.75 87 GLY A C 1
ATOM 670 O O . GLY A 1 87 ? -10.114 3.977 -1.090 1.00 66.75 87 GLY A O 1
ATOM 671 N N . LYS A 1 88 ? -11.255 5.381 0.245 1.00 58.00 88 LYS A N 1
ATOM 6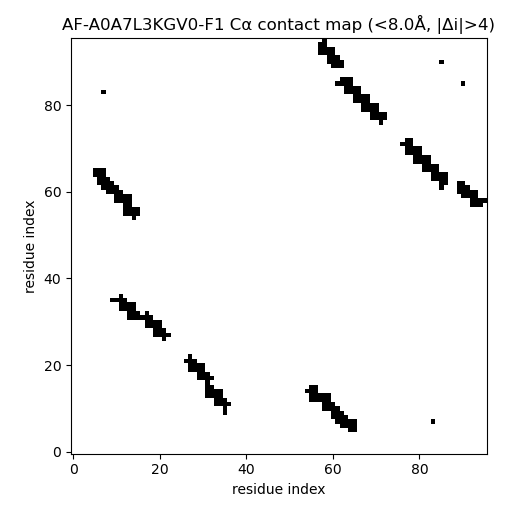72 C CA . LYS A 1 88 ? -12.579 4.748 0.073 1.00 58.00 88 LYS A CA 1
ATOM 673 C C . LYS A 1 88 ? -13.047 4.695 -1.393 1.00 58.00 88 LYS A C 1
ATOM 675 O O . LYS A 1 88 ? -13.997 3.990 -1.708 1.00 58.00 88 LYS A O 1
ATOM 680 N N . GLU A 1 89 ? -12.376 5.428 -2.277 1.00 51.75 89 GLU A N 1
ATOM 681 C CA . GLU A 1 89 ? -12.666 5.526 -3.696 1.00 51.75 89 GLU A CA 1
ATOM 682 C C . GLU A 1 89 ? -11.376 5.297 -4.499 1.00 51.75 89 GLU A C 1
ATOM 684 O O . GLU A 1 89 ? -10.370 5.955 -4.247 1.00 51.75 89 GLU A O 1
ATOM 689 N N . LYS A 1 90 ? -11.452 4.429 -5.517 1.00 51.97 90 LYS A N 1
ATOM 690 C CA . LYS A 1 90 ? -10.485 4.258 -6.624 1.00 51.97 90 LYS A CA 1
ATOM 691 C C . LYS A 1 90 ? -9.279 3.340 -6.380 1.00 51.97 90 LYS A C 1
ATOM 693 O O . LYS A 1 90 ? -8.129 3.735 -6.556 1.00 51.97 90 LYS A O 1
ATOM 698 N N . SER A 1 91 ? -9.541 2.052 -6.177 1.00 53.19 91 SER A N 1
ATOM 699 C CA . SER A 1 91 ? -8.755 1.045 -6.900 1.00 53.19 91 SER A CA 1
ATOM 700 C C . SER A 1 91 ? -9.417 0.836 -8.266 1.00 53.19 91 SER A C 1
ATOM 702 O O . SER A 1 91 ? -10.505 0.275 -8.372 1.00 53.19 91 SER A O 1
ATOM 704 N N . ILE A 1 92 ? -8.809 1.364 -9.329 1.00 58.84 92 ILE A N 1
ATOM 705 C CA . ILE A 1 92 ? -9.325 1.169 -10.690 1.00 58.84 92 ILE A CA 1
ATOM 706 C C . ILE A 1 92 ? -8.584 -0.027 -11.275 1.00 58.84 92 ILE A C 1
ATOM 708 O O . ILE A 1 92 ? -7.363 0.007 -11.458 1.00 58.84 92 ILE A O 1
ATOM 712 N N . LYS A 1 93 ? -9.327 -1.098 -11.565 1.00 56.16 93 LYS A N 1
ATOM 713 C CA . LYS A 1 93 ? -8.838 -2.161 -12.441 1.00 56.16 93 LYS A CA 1
ATOM 714 C C . LYS A 1 93 ? -8.659 -1.531 -13.815 1.00 56.16 93 LYS A C 1
ATOM 716 O O . LYS A 1 93 ? -9.639 -1.095 -14.410 1.00 56.16 93 LYS A O 1
ATOM 721 N N . VAL A 1 94 ? -7.420 -1.427 -14.281 1.00 51.50 94 VAL A N 1
ATOM 722 C CA . VAL A 1 94 ? -7.140 -0.904 -15.618 1.00 51.50 94 VAL A CA 1
ATOM 723 C C . VAL A 1 94 ? -7.252 -2.100 -16.564 1.00 51.50 94 VAL A C 1
ATOM 725 O O . VAL A 1 94 ? -6.401 -2.991 -16.475 1.00 51.50 94 VAL A O 1
ATOM 728 N N . PRO A 1 95 ? -8.309 -2.202 -17.396 1.00 42.62 95 PRO A N 1
ATOM 729 C CA . PRO A 1 95 ? -8.347 -3.231 -18.425 1.00 42.62 95 PRO A CA 1
ATOM 730 C C . PRO A 1 95 ? -7.164 -2.995 -19.372 1.00 42.62 95 PRO A C 1
ATOM 732 O O . PRO A 1 95 ? -6.894 -1.855 -19.752 1.00 42.62 95 PRO A O 1
ATOM 735 N N . ILE A 1 96 ? -6.428 -4.063 -19.673 1.00 46.41 96 ILE A N 1
ATOM 736 C CA . ILE A 1 96 ? -5.415 -4.084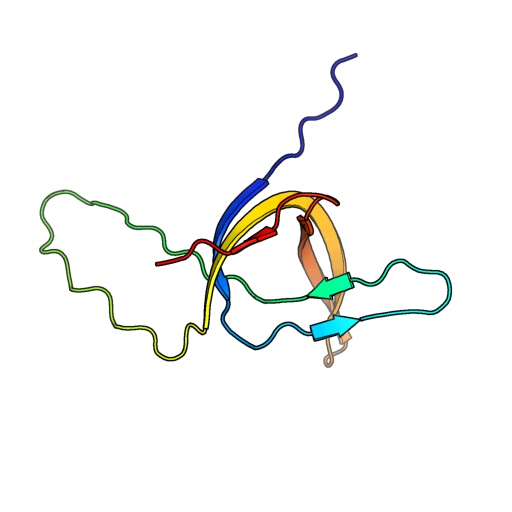 -20.735 1.00 46.41 96 ILE A CA 1
ATOM 737 C C . ILE A 1 96 ? -6.071 -4.739 -21.940 1.00 46.41 96 ILE A C 1
ATOM 739 O O . ILE A 1 96 ? -6.723 -5.784 -21.707 1.00 46.41 96 ILE A O 1
#

InterPro domains:
  IPR000424 Primosome PriB/single-strand DNA-binding [PF00436] (5-45)
  IPR000424 Primosome PriB/single-strand DNA-binding [PS50935] (5-93)
  IPR000424 Primosome PriB/single-strand DNA-binding [cd04496] (8-86)
  IPR011344 Single-stranded DNA-binding protein [PIRSF002070] (4-88)
  IPR011344 Single-stranded DNA-binding protein [PTHR10302] (5-46)
  IPR011344 Single-stranded DNA-binding protein [TIGR00621] (4-52)
  IPR012340 Nucleic acid-binding, OB-fold [G3DSA:2.40.50.140] (3-54)
  IPR012340 Nucleic acid-binding, OB-fold [G3DSA:2.40.50.140] (55-94)
  IPR012340 Nucleic acid-binding, OB-fold [SSF50249] (4-88)

Foldseek 3Di:
DDDDDFKDKDKFFFQDDWDWDDDPPDDIDTDTDGDDDDDDDDPDDDPPPPPDPPDRPFIWMFMFGWDWDWDQDPVRDIDIDTDGDGDPDDRDGDDD

Sequence (96 aa):
LVSAMNRVQLLGRVGQDPIMRQVEGKNPVTIFSLATNEMWRTGDSEVGQGGESARAICRIFVEGKIDYGEYTDKNNVRRQATTIIAGKEKSIKVPI

Organism: NCBI:txid626378

Radius of gyration: 17.11 Å; Cα contacts (8 Å, |Δi|>4): 142; chains: 1; bounding box: 39×41×43 Å

Solvent-accessible surface area (backbone atoms only — not comparable to full-atom values): 6389 Å² total; per-residue (Å²): 132,86,73,86,87,68,74,44,78,48,65,30,30,36,65,55,85,65,45,77,48,74,49,93,100,51,79,73,43,76,49,68,55,72,51,66,85,84,86,79,84,63,86,93,59,83,82,71,76,76,75,83,74,81,71,62,82,46,46,36,37,42,38,26,28,78,43,82,49,74,48,67,48,97,85,73,46,80,40,84,39,85,41,75,49,63,49,102,64,57,76,42,76,51,86,128

Mean predicted aligned error: 11.34 Å

Nearest PDB structures (foldseek):
  7ym1-assembly1_B  TM=7.289E-01  e=2.428E-04  Staphylococcus aureus subsp. aureus ED98
  6bhx-assembly1_C  TM=7.241E-01  e=2.164E-04  Bacillus subtilis subsp. subtilis str. 168
  5odn-assembly1_C  TM=6.851E-01  e=2.043E-04  Salinibacter ruber DSM 13855
  7d8j-assembly1_A-2  TM=7.102E-01  e=5.128E-04  Staphylococcus aureus subsp. aureus ED98
  6cqm-assembly2_B  TM=4.308E-01  e=1.815E-02  Saccharomyces cerevisiae S288C

Secondary structure (DSSP, 8-state):
--PPP--EEEEEEE-SPPEEE--TTS--EEE--EE-------TT---------S----EEEEEEEEEEEEEE-TTS-EEEEEEEEEEEEEEEE---

pLDDT: mean 71.48, std 13.61, range [42.62, 91.69]